Protein AF-S7N8C6-F1 (afdb_monomer)

Organism: Myotis brandtii (NCBI:txid109478)

Solvent-accessible surface area (backbone atoms only — not comparable to full-atom values): 8958 Å² total; per-residue (Å²): 130,57,70,68,59,51,54,52,50,54,53,52,50,68,73,35,88,59,40,62,61,54,53,51,51,52,52,51,48,54,50,52,53,52,51,44,50,52,44,54,52,52,42,52,50,33,52,52,51,44,50,53,39,51,53,51,48,54,53,50,53,51,52,52,55,55,51,39,69,72,66,77,47,79,79,74,92,64,81,57,65,68,53,52,50,44,52,51,53,37,54,50,35,52,50,51,36,54,53,47,52,54,48,45,54,52,48,52,53,53,47,54,51,50,51,51,53,50,53,50,49,52,54,49,53,52,51,53,47,52,54,51,51,54,51,52,62,56,52,73,72,54,92,76,79,94,70,94,47,79,67,50,60,59,52,60,74,76,104

Mean predicted aligned error: 10.59 Å

Secondary structure (DSSP, 8-state):
--HHHHHHHHHHHHH-TTHHHHHHHHHHHHHHHHHHHHHHHHHHHHHHHHHHHHHHHHHHHHHHHHHHHHHT----SS--HHHHHHHHHHHHHHHHHHHHHHHHHHHHHHHHHHHHHHHHHHHHHHHHHHHHHHHHHHHTTS-------HHHHHHHT--

Radius of gyration: 32.55 Å; Cα contacts (8 Å, |Δi|>4): 56; chains: 1; bounding box: 58×25×100 Å

Sequence (159 aa):
MSLGRQEAFEIFKRDHADSVTIEDNKQILKQRFSEAKSLGENINEARSKIGHLKEAITQRHLQQAALGVTENMPAPAVPDLHEEKLRSQLEEEKRRYKTMFTRLKALKVEIEHLQLLMDRAKVKLQKEFEAWWAAEASSLQRPTGQHHSITWICFSLLN

Nearest PDB structures (foldseek):
  8qbr-assembly1_A  TM=5.490E-01  e=2.322E-01  Nostoc punctiforme
  4ovu-assembly1_B  TM=4.659E-01  e=2.770E-01  Homo sapiens
  5y06-assembly1_A  TM=5.680E-01  e=9.518E-01  Mycolicibacterium smegmatis MC2 155
  7o3x-assembly1_B  TM=5.083E-01  e=1.927E+00  Synechocystis sp. PCC 6803 substr. Kazusa
  8tzl-assembly1_E  TM=4.334E-01  e=1.523E+00  Vibrio cholerae

InterPro domains:
  IPR056524 Kinesin-like protein KIF6/9, C-terminal [PF23735] (4-141)

Structure (mmCIF, N/CA/C/O backbone):
data_AF-S7N8C6-F1
#
_entry.id   AF-S7N8C6-F1
#
loop_
_atom_site.group_PDB
_atom_site.id
_atom_site.type_symbol
_atom_site.label_atom_id
_atom_site.label_alt_id
_atom_site.label_comp_id
_atom_site.label_asym_id
_atom_site.label_entity_id
_atom_site.label_seq_id
_atom_site.pdbx_PDB_ins_code
_atom_site.Cartn_x
_atom_site.Cartn_y
_atom_site.Cartn_z
_atom_site.occupancy
_atom_site.B_iso_or_equiv
_atom_site.auth_seq_id
_atom_site.auth_comp_id
_atom_site.auth_asym_id
_atom_site.auth_atom_id
_atom_site.pdbx_PDB_model_num
ATOM 1 N N . MET A 1 1 ? 17.356 14.656 -28.185 1.00 60.34 1 MET A N 1
ATOM 2 C CA . MET A 1 1 ? 17.528 13.674 -29.281 1.00 60.34 1 MET A CA 1
ATOM 3 C C . MET A 1 1 ? 17.044 14.313 -30.577 1.00 60.34 1 MET A C 1
ATOM 5 O O . MET A 1 1 ? 16.214 15.207 -30.490 1.00 60.34 1 MET A O 1
ATOM 9 N N . SER A 1 2 ? 17.560 13.915 -31.745 1.00 80.62 2 SER A N 1
ATOM 10 C CA . SER A 1 2 ? 16.953 14.297 -33.032 1.00 80.62 2 SER A CA 1
ATOM 11 C C . SER A 1 2 ? 15.604 13.588 -33.214 1.00 80.62 2 SER A C 1
ATOM 13 O O . SER A 1 2 ? 15.393 12.532 -32.614 1.00 80.62 2 SER A O 1
ATOM 15 N N . LEU A 1 3 ? 14.710 14.145 -34.040 1.00 77.75 3 LEU A N 1
ATOM 16 C CA . LEU A 1 3 ? 13.383 13.567 -34.318 1.00 77.75 3 LEU A CA 1
ATOM 17 C C . LEU A 1 3 ? 13.479 12.112 -34.814 1.00 77.75 3 LEU A C 1
ATOM 19 O O . LEU A 1 3 ? 12.890 11.230 -34.200 1.00 77.75 3 LEU A O 1
ATOM 23 N N . GLY A 1 4 ? 14.343 11.829 -35.795 1.00 81.62 4 GLY A N 1
ATOM 24 C CA . GLY A 1 4 ? 14.522 10.462 -36.308 1.00 81.62 4 GLY A CA 1
ATOM 25 C C . GLY A 1 4 ? 15.070 9.458 -35.283 1.00 81.62 4 GLY A C 1
ATOM 26 O O . GLY A 1 4 ? 14.704 8.286 -35.298 1.00 81.62 4 GLY A O 1
ATOM 27 N N . ARG A 1 5 ? 15.902 9.901 -34.327 1.00 82.19 5 ARG A N 1
ATOM 28 C CA . ARG A 1 5 ? 16.366 9.029 -33.231 1.00 82.19 5 ARG A CA 1
ATOM 29 C C . ARG A 1 5 ? 15.235 8.717 -32.248 1.00 82.19 5 ARG A C 1
ATOM 31 O O . ARG A 1 5 ? 15.204 7.622 -31.693 1.00 82.19 5 ARG A O 1
ATOM 38 N N . GLN A 1 6 ? 14.325 9.665 -32.030 1.00 84.31 6 GLN A N 1
ATOM 39 C CA . GLN A 1 6 ? 13.156 9.464 -31.176 1.00 84.31 6 GLN A CA 1
ATOM 40 C C . GLN A 1 6 ? 12.169 8.472 -31.807 1.00 84.31 6 GLN A C 1
ATOM 42 O O . GLN A 1 6 ? 11.692 7.573 -31.120 1.00 84.31 6 GLN A O 1
ATOM 47 N N . GLU A 1 7 ? 11.904 8.594 -33.107 1.00 85.00 7 GLU A N 1
ATOM 48 C CA . GLU A 1 7 ? 11.034 7.671 -33.849 1.00 85.00 7 GLU A CA 1
ATOM 49 C C . GLU A 1 7 ? 11.603 6.247 -33.862 1.00 85.00 7 GLU A C 1
ATOM 51 O O . GLU A 1 7 ? 10.891 5.288 -33.562 1.00 85.00 7 GLU A O 1
ATOM 56 N N . ALA A 1 8 ? 12.911 6.109 -34.097 1.00 84.06 8 ALA A N 1
ATOM 57 C CA . ALA A 1 8 ? 13.590 4.818 -34.038 1.00 84.06 8 ALA A CA 1
ATOM 58 C C . ALA A 1 8 ? 13.517 4.173 -32.643 1.00 84.06 8 ALA A C 1
ATOM 60 O O . ALA A 1 8 ? 13.349 2.958 -32.535 1.00 84.06 8 ALA A O 1
ATOM 61 N N . PHE A 1 9 ? 13.599 4.969 -31.571 1.00 85.81 9 PHE A N 1
ATOM 62 C CA . PHE A 1 9 ? 13.452 4.468 -30.203 1.00 85.81 9 PHE A CA 1
ATOM 63 C C . PHE A 1 9 ? 12.040 3.947 -29.916 1.00 85.81 9 PHE A C 1
ATOM 65 O O . PHE A 1 9 ? 11.884 2.908 -29.277 1.00 85.81 9 PHE A O 1
ATOM 72 N N . GLU A 1 10 ? 11.003 4.638 -30.394 1.00 85.56 10 GLU A N 1
ATOM 73 C CA . GLU A 1 10 ? 9.615 4.203 -30.204 1.00 85.56 10 GLU A CA 1
ATOM 74 C C . GLU A 1 10 ? 9.317 2.886 -30.935 1.00 85.56 10 GLU A C 1
ATOM 76 O O . GLU A 1 10 ? 8.684 1.998 -30.358 1.00 85.56 10 GLU A O 1
ATOM 81 N N . ILE A 1 11 ? 9.837 2.714 -32.155 1.00 84.38 11 ILE A N 1
ATOM 82 C CA . ILE A 1 11 ? 9.745 1.448 -32.900 1.00 84.38 11 ILE A CA 1
ATOM 83 C C . ILE A 1 11 ? 10.498 0.338 -32.155 1.00 84.38 11 ILE A C 1
ATOM 85 O O . ILE A 1 11 ? 9.934 -0.726 -31.900 1.00 84.38 11 ILE A O 1
ATOM 89 N N . PHE A 1 12 ? 11.738 0.608 -31.730 1.00 84.94 12 PHE A N 1
ATOM 90 C CA . PHE A 1 12 ? 12.559 -0.342 -30.976 1.00 84.94 12 PHE A CA 1
ATOM 91 C C . PHE A 1 12 ? 11.862 -0.815 -29.695 1.00 84.94 12 PHE A C 1
ATOM 93 O O . PHE A 1 12 ? 11.836 -2.006 -29.397 1.00 84.94 12 PHE A O 1
ATOM 100 N N . LYS A 1 13 ? 11.244 0.109 -28.951 1.00 85.25 13 LYS A N 1
ATOM 101 C CA . LYS A 1 13 ? 10.502 -0.193 -27.722 1.00 85.25 13 LYS A CA 1
ATOM 102 C C . LYS A 1 13 ? 9.284 -1.083 -27.976 1.00 85.25 13 LYS A C 1
ATOM 104 O O . LYS A 1 13 ? 9.011 -1.956 -27.154 1.00 85.25 13 LYS A O 1
ATOM 109 N N . ARG A 1 14 ? 8.548 -0.860 -29.072 1.00 81.38 14 ARG A N 1
ATOM 110 C CA . ARG A 1 14 ? 7.355 -1.647 -29.431 1.00 81.38 14 ARG A CA 1
ATOM 111 C C . ARG A 1 14 ? 7.707 -3.107 -29.708 1.00 81.38 14 ARG A C 1
ATOM 113 O O . ARG A 1 14 ? 7.004 -3.996 -29.244 1.00 81.38 14 ARG A O 1
ATOM 120 N N . ASP A 1 15 ? 8.801 -3.331 -30.425 1.00 79.12 15 ASP A N 1
ATOM 121 C CA . ASP A 1 15 ? 9.183 -4.663 -30.901 1.00 79.12 15 ASP A CA 1
ATOM 122 C C . ASP A 1 15 ? 10.107 -5.394 -29.900 1.00 79.12 15 ASP A C 1
ATOM 124 O O . ASP A 1 15 ? 10.524 -6.531 -30.125 1.00 79.12 15 ASP A O 1
ATOM 128 N N . HIS A 1 16 ? 10.411 -4.760 -28.761 1.00 83.00 16 HIS A N 1
ATOM 129 C CA . HIS A 1 16 ? 11.257 -5.322 -27.717 1.00 83.00 16 HIS A CA 1
ATOM 130 C C . HIS A 1 16 ? 10.569 -6.483 -26.984 1.00 83.00 16 HIS A C 1
ATOM 132 O O . HIS A 1 16 ? 9.423 -6.359 -26.544 1.00 83.00 16 HIS A O 1
ATOM 138 N N . ALA A 1 17 ? 11.294 -7.583 -26.761 1.00 81.00 17 ALA A N 1
ATOM 139 C CA . ALA A 1 17 ? 10.757 -8.792 -26.125 1.00 81.00 17 ALA A CA 1
ATOM 140 C C . ALA A 1 17 ? 10.204 -8.547 -24.704 1.00 81.00 17 ALA A C 1
ATOM 142 O O . ALA A 1 17 ? 9.230 -9.173 -24.297 1.00 81.00 17 ALA A O 1
ATOM 143 N N . ASP A 1 18 ? 10.784 -7.592 -23.968 1.00 83.25 18 ASP A N 1
ATOM 144 C CA . ASP A 1 18 ? 10.351 -7.253 -22.603 1.00 83.25 18 ASP A CA 1
ATOM 145 C C . ASP A 1 18 ? 9.159 -6.268 -22.556 1.00 83.25 18 ASP A C 1
ATOM 147 O O . ASP A 1 18 ? 8.708 -5.911 -21.467 1.00 83.25 18 ASP A O 1
ATOM 151 N N . SER A 1 19 ? 8.646 -5.795 -23.701 1.00 81.25 19 SER A N 1
ATOM 152 C CA . SER A 1 19 ? 7.594 -4.761 -23.769 1.00 81.25 19 SER A CA 1
ATOM 153 C C . SER A 1 19 ? 6.310 -5.154 -23.028 1.00 81.25 19 SER A C 1
ATOM 155 O O . SER A 1 19 ? 5.783 -4.354 -22.252 1.00 81.25 19 SER A O 1
ATOM 157 N N . VAL A 1 20 ? 5.858 -6.400 -23.195 1.00 84.75 20 VAL A N 1
ATOM 158 C CA . VAL A 1 20 ? 4.686 -6.964 -22.505 1.00 84.75 20 VAL A CA 1
ATOM 159 C C . VAL A 1 20 ? 4.905 -6.964 -20.992 1.00 84.75 20 VAL A C 1
ATOM 161 O O . VAL A 1 20 ? 4.113 -6.388 -20.252 1.00 84.75 20 VAL A O 1
ATOM 164 N N . THR A 1 21 ? 6.041 -7.494 -20.534 1.00 87.06 21 THR A N 1
ATOM 165 C CA . THR A 1 21 ? 6.409 -7.538 -19.110 1.00 87.06 21 THR A CA 1
ATOM 166 C C . THR A 1 21 ? 6.464 -6.144 -18.478 1.00 87.06 21 THR A C 1
ATOM 168 O O . THR A 1 21 ? 6.077 -5.959 -17.323 1.00 87.06 21 THR A O 1
ATOM 171 N N . ILE A 1 22 ? 6.955 -5.137 -19.207 1.00 86.25 22 ILE A N 1
ATOM 172 C CA . ILE A 1 22 ? 7.017 -3.750 -18.723 1.00 86.25 22 ILE A CA 1
ATOM 173 C C . ILE A 1 22 ? 5.610 -3.165 -18.550 1.00 86.25 22 ILE A C 1
ATOM 175 O O . ILE A 1 22 ? 5.355 -2.493 -17.544 1.00 86.25 22 ILE A O 1
ATOM 179 N N . GLU A 1 23 ? 4.701 -3.404 -19.498 1.00 88.12 23 GLU A N 1
ATOM 180 C CA . GLU A 1 23 ? 3.325 -2.909 -19.394 1.00 88.12 23 GLU A CA 1
ATOM 181 C C . GLU A 1 23 ? 2.540 -3.651 -18.301 1.00 88.12 23 GLU A C 1
ATOM 183 O O . GLU A 1 23 ? 1.863 -2.997 -17.504 1.00 88.12 23 GLU A O 1
ATOM 188 N N . ASP A 1 24 ? 2.720 -4.967 -18.159 1.00 89.81 24 ASP A N 1
ATOM 189 C CA . ASP A 1 24 ? 2.139 -5.754 -17.064 1.00 89.81 24 ASP A CA 1
ATOM 190 C C . ASP A 1 24 ? 2.598 -5.223 -15.699 1.00 89.81 24 ASP A C 1
ATOM 192 O O . ASP A 1 24 ? 1.780 -4.909 -14.829 1.00 89.81 24 ASP A O 1
ATOM 196 N N . ASN A 1 25 ? 3.905 -5.007 -15.518 1.00 91.62 25 ASN A N 1
ATOM 197 C CA . ASN A 1 25 ? 4.458 -4.456 -14.277 1.00 91.62 25 ASN A CA 1
ATOM 198 C C . ASN A 1 25 ? 3.888 -3.074 -13.941 1.00 91.62 25 ASN A C 1
ATOM 200 O O . ASN A 1 25 ? 3.646 -2.760 -12.774 1.00 91.62 25 ASN A O 1
ATOM 204 N N . LYS A 1 26 ? 3.633 -2.243 -14.952 1.00 91.94 26 LYS A N 1
ATOM 205 C CA . LYS A 1 26 ? 3.024 -0.920 -14.780 1.00 91.94 26 LYS A CA 1
ATOM 206 C C . LYS A 1 26 ? 1.556 -1.017 -14.363 1.00 91.94 26 LYS A C 1
ATOM 208 O O . LYS A 1 26 ? 1.113 -0.219 -13.532 1.00 91.94 26 LYS A O 1
ATOM 213 N N . GLN A 1 27 ? 0.800 -1.969 -14.908 1.00 94.56 27 GLN A N 1
ATOM 214 C CA . GLN A 1 27 ? -0.574 -2.233 -14.473 1.00 94.56 27 GLN A CA 1
ATOM 215 C C . GLN A 1 27 ? -0.610 -2.745 -13.031 1.00 94.56 27 GLN A C 1
ATOM 217 O O . GLN A 1 27 ? -1.353 -2.200 -12.210 1.00 94.56 27 GLN A O 1
ATOM 222 N N . ILE A 1 28 ? 0.257 -3.704 -12.695 1.00 94.44 28 ILE A N 1
ATOM 223 C CA . ILE A 1 28 ? 0.399 -4.221 -11.329 1.00 94.44 28 ILE A CA 1
ATOM 224 C C . ILE A 1 28 ? 0.749 -3.073 -10.379 1.00 94.44 28 ILE A C 1
ATOM 226 O O . ILE A 1 28 ? 0.108 -2.921 -9.344 1.00 94.44 28 ILE A O 1
ATOM 230 N N . LEU A 1 29 ? 1.704 -2.210 -10.735 1.00 94.75 29 LEU A N 1
ATOM 231 C CA . LEU A 1 29 ? 2.096 -1.076 -9.900 1.00 94.75 29 LEU A CA 1
ATOM 232 C C . LEU A 1 29 ? 0.906 -0.151 -9.589 1.00 94.75 29 LEU A C 1
ATOM 234 O O . LEU A 1 29 ? 0.694 0.209 -8.430 1.00 94.75 29 LEU A O 1
ATOM 238 N N . LYS A 1 30 ? 0.081 0.182 -10.593 1.00 95.88 30 LYS A N 1
ATOM 239 C CA . LYS A 1 30 ? -1.155 0.965 -10.393 1.00 95.88 30 LYS A CA 1
ATOM 240 C C . LYS A 1 30 ? -2.123 0.263 -9.442 1.00 95.88 30 LYS A C 1
ATOM 242 O O . LYS A 1 30 ? -2.655 0.901 -8.532 1.00 95.88 30 LYS A O 1
ATOM 247 N N . GLN A 1 31 ? -2.321 -1.042 -9.623 1.00 96.69 31 GLN A N 1
ATOM 248 C CA . GLN A 1 31 ? -3.180 -1.842 -8.756 1.00 96.69 31 GLN A CA 1
ATOM 249 C C . GLN A 1 31 ? -2.677 -1.817 -7.307 1.00 96.69 31 GLN A C 1
ATOM 251 O O . GLN A 1 31 ? -3.455 -1.528 -6.399 1.00 96.69 31 GLN A O 1
ATOM 256 N N . ARG A 1 32 ? -1.375 -2.022 -7.075 1.00 96.44 32 ARG A N 1
ATOM 257 C CA . ARG A 1 32 ? -0.789 -2.013 -5.724 1.00 96.44 32 ARG A CA 1
ATOM 258 C C . ARG A 1 32 ? -0.903 -0.657 -5.040 1.00 96.44 32 ARG A C 1
ATOM 260 O O . ARG A 1 32 ? -1.220 -0.614 -3.855 1.00 96.44 32 ARG A O 1
ATOM 267 N N . PHE A 1 33 ? -0.734 0.446 -5.771 1.00 97.38 33 PHE A N 1
ATOM 268 C CA . PHE A 1 33 ? -0.993 1.781 -5.226 1.00 97.38 33 PHE A CA 1
ATOM 269 C C . PHE A 1 33 ? -2.461 1.981 -4.840 1.00 97.38 33 PHE A C 1
ATOM 271 O O . PHE A 1 33 ? -2.738 2.541 -3.778 1.00 97.38 33 PHE A O 1
ATOM 278 N N . SER A 1 34 ? -3.399 1.510 -5.667 1.00 97.56 34 SER A N 1
ATOM 279 C CA . SER A 1 34 ? -4.829 1.594 -5.350 1.00 97.56 34 SER A CA 1
ATOM 280 C C . SER A 1 34 ? -5.194 0.772 -4.105 1.00 97.56 34 SER A C 1
ATOM 282 O O . SER A 1 34 ? -5.894 1.271 -3.224 1.00 97.56 34 SER A O 1
ATOM 284 N N . GLU A 1 35 ? -4.634 -0.436 -3.973 1.00 97.25 35 GLU A N 1
ATOM 285 C CA . GLU A 1 35 ? -4.814 -1.310 -2.809 1.00 97.25 35 GLU A CA 1
ATOM 286 C C . GLU A 1 35 ? -4.226 -0.666 -1.544 1.00 97.25 35 GLU A C 1
ATOM 288 O O . GLU A 1 35 ? -4.889 -0.603 -0.509 1.00 97.25 35 GLU A O 1
ATOM 293 N N . ALA A 1 36 ? -3.009 -0.118 -1.633 1.00 97.69 36 ALA A N 1
ATOM 294 C CA . ALA A 1 36 ? -2.354 0.569 -0.523 1.00 97.69 36 ALA A CA 1
ATOM 295 C C . ALA A 1 36 ? -3.147 1.800 -0.056 1.00 97.69 36 ALA A C 1
ATOM 297 O O . ALA A 1 36 ? -3.274 2.023 1.150 1.00 97.69 36 ALA A O 1
ATOM 298 N N . LYS A 1 37 ? -3.718 2.573 -0.991 1.00 97.81 37 LYS A N 1
ATOM 299 C CA . LYS A 1 37 ? -4.571 3.723 -0.667 1.00 97.81 37 LYS A CA 1
ATOM 300 C C . LYS A 1 37 ? -5.830 3.292 0.090 1.00 97.81 37 LYS A C 1
ATOM 302 O O . LYS A 1 37 ? -6.088 3.822 1.168 1.00 97.81 37 LYS A O 1
ATOM 307 N N . SER A 1 38 ? -6.549 2.291 -0.420 1.00 97.44 38 SER A N 1
ATOM 308 C CA . SER A 1 38 ? -7.747 1.757 0.241 1.00 97.44 38 SER A CA 1
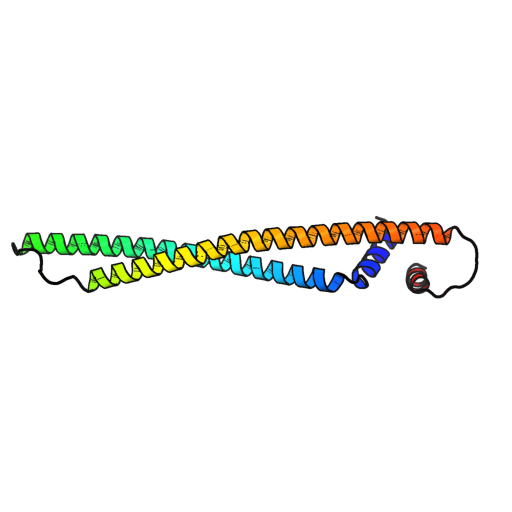ATOM 309 C C . SER A 1 38 ? -7.434 1.187 1.629 1.00 97.44 38 SER A C 1
ATOM 311 O O . SER A 1 38 ? -8.150 1.453 2.593 1.00 97.44 38 SER A O 1
ATOM 313 N N . LEU A 1 39 ? -6.324 0.457 1.781 1.00 97.38 39 LEU A N 1
ATOM 314 C CA . LEU A 1 39 ? -5.886 -0.029 3.091 1.00 97.38 39 LEU A CA 1
ATOM 315 C C . LEU A 1 39 ? -5.571 1.111 4.058 1.00 97.38 39 LEU A C 1
ATOM 317 O O . LEU A 1 39 ? -5.907 1.003 5.234 1.00 97.38 39 LEU A O 1
ATOM 321 N N . GLY A 1 40 ? -4.956 2.197 3.585 1.00 97.88 40 GLY A N 1
ATOM 322 C CA . GLY A 1 40 ? -4.714 3.391 4.393 1.00 97.88 40 GLY A CA 1
ATOM 323 C C . GLY A 1 40 ? -6.009 4.007 4.932 1.00 97.88 40 GLY A C 1
ATOM 324 O O . GLY A 1 40 ? -6.095 4.316 6.121 1.00 97.88 40 GLY A O 1
ATOM 325 N N . GLU A 1 41 ? -7.032 4.117 4.084 1.00 98.00 41 GLU A N 1
ATOM 326 C CA . GLU A 1 41 ? -8.365 4.602 4.464 1.00 98.00 41 GLU A CA 1
ATOM 327 C C . GLU A 1 41 ? -9.019 3.670 5.503 1.00 98.00 41 GLU A C 1
ATOM 329 O O . GLU A 1 41 ? -9.409 4.124 6.582 1.00 98.00 41 GLU A O 1
ATOM 334 N N . ASN A 1 42 ? -9.020 2.355 5.256 1.00 97.19 42 ASN A N 1
ATOM 335 C CA . ASN A 1 42 ? -9.576 1.353 6.175 1.00 97.19 42 ASN A CA 1
ATOM 336 C C . ASN A 1 42 ? -8.847 1.306 7.533 1.00 97.19 42 ASN A C 1
ATOM 338 O O . ASN A 1 42 ? -9.462 1.080 8.578 1.00 97.19 42 ASN A O 1
ATOM 342 N N . ILE A 1 43 ? -7.529 1.526 7.552 1.00 98.25 43 ILE A N 1
ATOM 343 C CA . ILE A 1 43 ? -6.730 1.615 8.784 1.00 98.25 43 ILE A CA 1
ATOM 344 C C . ILE A 1 43 ? -7.142 2.831 9.615 1.00 98.25 43 ILE A C 1
ATOM 346 O O . ILE A 1 43 ? -7.262 2.718 10.839 1.00 98.25 43 ILE A O 1
ATOM 350 N N . ASN A 1 44 ? -7.366 3.979 8.973 1.00 97.81 44 ASN A N 1
ATOM 351 C CA . ASN A 1 44 ? -7.848 5.174 9.659 1.00 97.81 44 ASN A CA 1
ATOM 352 C C . ASN A 1 44 ? -9.253 4.961 10.227 1.00 97.81 44 ASN A C 1
ATOM 354 O O . ASN A 1 44 ? -9.504 5.323 11.377 1.00 97.81 44 ASN A O 1
ATOM 358 N N . GLU A 1 45 ? -10.137 4.314 9.469 1.00 97.94 45 GLU A N 1
ATOM 359 C CA . GLU A 1 45 ? -11.479 3.963 9.936 1.00 97.94 45 GLU A CA 1
ATOM 360 C C . GLU A 1 45 ? -11.429 3.026 11.154 1.00 97.94 45 GLU A C 1
ATOM 362 O O . GLU A 1 45 ? -12.054 3.301 12.179 1.00 97.94 45 GLU A O 1
ATOM 367 N N . ALA A 1 46 ? -10.633 1.952 11.094 1.00 97.81 46 ALA A N 1
ATOM 368 C CA . ALA A 1 46 ? -10.445 1.042 12.224 1.00 97.81 46 ALA A CA 1
ATOM 369 C C . ALA A 1 46 ? -9.877 1.771 13.452 1.00 97.81 46 ALA A C 1
ATOM 371 O O . ALA A 1 46 ? -10.320 1.540 14.575 1.00 97.81 46 ALA A O 1
ATOM 372 N N . ARG A 1 47 ? -8.936 2.704 13.257 1.00 98.00 47 ARG A N 1
ATOM 373 C CA . ARG A 1 47 ? -8.393 3.527 14.347 1.00 98.00 47 ARG A CA 1
ATOM 374 C C . ARG A 1 47 ? -9.469 4.406 14.993 1.00 98.00 47 ARG A C 1
ATOM 376 O O . ARG A 1 47 ? -9.508 4.479 16.220 1.00 98.00 47 ARG A O 1
ATOM 383 N N . SER A 1 48 ? -10.333 5.040 14.199 1.00 98.31 48 SER A N 1
ATOM 384 C CA . SER A 1 48 ? -11.462 5.836 14.704 1.00 98.31 48 SER A CA 1
ATOM 385 C C . SER A 1 48 ? -12.449 4.967 15.490 1.00 98.31 48 SER A C 1
ATOM 387 O O . SER A 1 48 ? -12.773 5.298 16.631 1.00 98.31 48 SER A O 1
ATOM 389 N N . LYS A 1 49 ? -12.831 3.799 14.958 1.00 98.06 49 LYS A N 1
ATOM 390 C CA . LYS A 1 49 ? -13.700 2.831 15.651 1.00 98.06 49 LYS A CA 1
ATOM 391 C C . LYS A 1 49 ? -13.120 2.365 16.984 1.00 98.06 49 LYS A C 1
ATOM 393 O O . LYS A 1 49 ? -13.833 2.335 17.982 1.00 98.06 49 LYS A O 1
ATOM 398 N N . ILE A 1 50 ? -11.823 2.057 17.028 1.00 98.44 50 ILE A N 1
ATOM 399 C CA . ILE A 1 50 ? -11.118 1.718 18.275 1.00 98.44 50 ILE A CA 1
ATOM 400 C C . ILE A 1 50 ? -11.226 2.860 19.294 1.00 98.44 50 ILE A C 1
ATOM 402 O O . ILE A 1 50 ? -11.403 2.590 20.481 1.00 98.44 50 ILE A O 1
ATOM 406 N N . GLY A 1 51 ? -11.108 4.117 18.853 1.00 98.19 51 GLY A N 1
ATOM 407 C CA . GLY A 1 51 ? -11.292 5.295 19.704 1.00 98.19 51 GLY A CA 1
ATOM 408 C C . GLY A 1 51 ? -12.691 5.344 20.316 1.00 98.19 51 GLY A C 1
ATOM 409 O O . GLY A 1 51 ? -12.823 5.323 21.537 1.00 98.19 51 GLY A O 1
ATOM 410 N N . HIS A 1 52 ? -13.725 5.284 19.478 1.00 98.19 52 HIS A N 1
ATOM 411 C CA . HIS A 1 52 ? -15.119 5.324 19.928 1.00 98.19 52 HIS A CA 1
ATOM 412 C C . HIS A 1 52 ? -15.494 4.156 20.846 1.00 98.19 52 HIS A C 1
ATOM 414 O O . HIS A 1 52 ? -16.194 4.345 21.836 1.00 98.19 52 HIS A O 1
ATOM 420 N N . LEU A 1 53 ? -14.999 2.946 2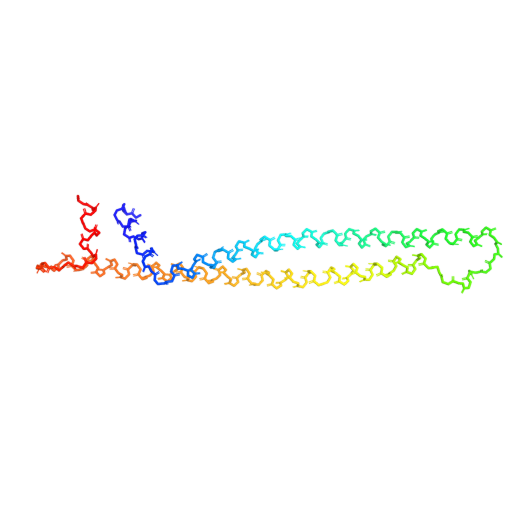0.568 1.00 98.06 53 LEU A N 1
ATOM 421 C CA . LEU A 1 53 ? -15.245 1.786 21.427 1.00 98.06 53 LEU A CA 1
ATOM 422 C C . LEU A 1 53 ? -14.615 1.958 22.814 1.00 98.06 53 LEU A C 1
ATOM 424 O O . LEU A 1 53 ? -15.227 1.585 23.812 1.00 98.06 53 LEU A O 1
ATOM 428 N N . LYS A 1 54 ? -13.417 2.551 22.902 1.00 97.44 54 LYS A N 1
ATOM 429 C CA . LYS A 1 54 ? -12.795 2.870 24.196 1.00 97.44 54 LYS A CA 1
ATOM 430 C C . LYS A 1 54 ? -13.617 3.895 24.972 1.00 97.44 54 LYS A C 1
ATOM 432 O O . LYS A 1 54 ? -13.868 3.680 26.153 1.00 97.44 54 LYS A O 1
ATOM 437 N N . GLU A 1 55 ? -14.059 4.961 24.308 1.00 97.56 55 GLU A N 1
ATOM 438 C CA . GLU A 1 55 ? -14.919 5.988 24.910 1.00 97.56 55 GLU A CA 1
ATOM 439 C C . GLU A 1 55 ? -16.229 5.383 25.432 1.00 97.56 55 GLU A C 1
ATOM 441 O O . GLU A 1 55 ? -16.603 5.631 26.576 1.00 97.56 55 GLU A O 1
ATOM 446 N N . ALA A 1 56 ? -16.881 4.526 24.641 1.00 96.19 56 ALA A N 1
ATOM 447 C CA . ALA A 1 56 ? -18.118 3.849 25.024 1.00 96.19 56 ALA A CA 1
ATOM 448 C C . ALA A 1 56 ? -17.935 2.932 26.247 1.00 96.19 56 ALA A C 1
ATOM 450 O O . ALA A 1 56 ? -18.785 2.920 27.138 1.00 96.19 56 ALA A O 1
ATOM 451 N N . ILE A 1 57 ? -16.818 2.197 26.327 1.00 94.31 57 ILE A N 1
ATOM 452 C CA . ILE A 1 57 ? -16.491 1.369 27.500 1.00 94.31 57 ILE A CA 1
ATOM 453 C C . ILE A 1 57 ? -16.302 2.253 28.739 1.00 94.31 57 ILE A C 1
ATOM 455 O O . ILE A 1 57 ? -16.895 1.981 29.780 1.00 94.31 57 ILE A O 1
ATOM 459 N N . THR A 1 58 ? -15.535 3.343 28.632 1.00 94.06 58 THR A N 1
ATOM 460 C CA . THR A 1 58 ? -15.326 4.273 29.754 1.00 94.06 58 THR A CA 1
ATOM 461 C C . THR A 1 58 ? -16.633 4.921 30.212 1.00 94.06 58 THR A C 1
ATOM 463 O O . THR A 1 58 ? -16.889 5.010 31.411 1.00 94.06 58 THR A O 1
ATOM 466 N N . GLN A 1 59 ? -17.497 5.332 29.280 1.00 93.50 59 GLN A N 1
ATOM 467 C CA . GLN A 1 59 ? -18.823 5.860 29.609 1.00 93.50 59 GLN A CA 1
ATOM 468 C C . GLN A 1 59 ? -19.686 4.822 30.332 1.00 93.50 59 GLN A C 1
ATOM 470 O O . GLN A 1 59 ? -20.370 5.165 31.297 1.00 93.50 59 GLN A O 1
ATOM 475 N N . ARG A 1 60 ? -19.633 3.552 29.914 1.00 89.81 60 ARG A N 1
ATOM 476 C CA . ARG A 1 60 ? -20.375 2.468 30.566 1.00 89.81 60 ARG A CA 1
ATOM 477 C C . ARG A 1 60 ? -19.898 2.225 31.998 1.00 89.81 60 ARG A C 1
ATOM 479 O O . ARG A 1 60 ? -20.735 2.113 32.891 1.00 89.81 60 ARG A O 1
ATOM 486 N N . HIS A 1 61 ? -18.584 2.234 32.229 1.00 86.94 61 HIS A N 1
ATOM 487 C CA . HIS A 1 61 ? -18.005 2.142 33.577 1.00 86.94 61 HIS A CA 1
ATOM 488 C C . HIS A 1 61 ? -18.469 3.278 34.483 1.00 86.94 61 HIS A C 1
ATOM 490 O O . HIS A 1 61 ? -18.861 3.038 35.623 1.00 86.94 61 HIS A O 1
ATOM 496 N N . LEU A 1 62 ? -18.478 4.511 33.972 1.00 88.81 62 LEU A N 1
ATOM 497 C CA . LEU A 1 62 ? -18.951 5.673 34.725 1.00 88.81 62 LEU A CA 1
ATOM 498 C C . LEU A 1 62 ? -20.441 5.560 35.081 1.00 88.81 62 LEU A C 1
ATOM 500 O O . LEU A 1 62 ? -20.816 5.849 36.215 1.00 88.81 62 LEU A O 1
ATOM 504 N N . GLN A 1 63 ? -21.284 5.100 34.150 1.00 87.69 63 GLN A N 1
ATOM 505 C CA . GLN A 1 63 ? -22.712 4.873 34.410 1.00 87.69 63 GLN A CA 1
ATOM 506 C C . GLN A 1 63 ? -22.938 3.823 35.504 1.00 87.69 63 GLN A C 1
ATOM 508 O O . GLN A 1 63 ? -23.756 4.032 36.395 1.00 87.69 63 GLN A O 1
ATOM 513 N N . GLN A 1 64 ? -22.199 2.713 35.466 1.00 83.00 64 GLN A N 1
ATOM 514 C CA . GLN A 1 64 ? -22.293 1.669 36.489 1.00 83.00 64 GLN A CA 1
ATOM 515 C C . GLN A 1 64 ? -21.832 2.162 37.862 1.00 83.00 64 GLN A C 1
ATOM 517 O O . GLN A 1 64 ? -22.500 1.901 38.860 1.00 83.00 64 GLN A O 1
ATOM 522 N N . ALA A 1 65 ? -20.725 2.909 37.914 1.00 83.19 65 ALA A N 1
ATOM 523 C CA . ALA A 1 65 ? -20.231 3.491 39.157 1.00 83.19 65 ALA A CA 1
ATOM 524 C C . ALA A 1 65 ? -21.245 4.475 39.765 1.00 83.19 65 ALA A C 1
ATOM 526 O O . ALA A 1 65 ? -21.483 4.442 40.970 1.00 83.19 65 ALA A O 1
ATOM 527 N N . ALA A 1 66 ? -21.889 5.309 38.941 1.00 83.81 66 ALA A N 1
ATOM 528 C CA . ALA A 1 66 ? -22.908 6.250 39.403 1.00 83.81 66 ALA A CA 1
ATOM 529 C C . ALA A 1 66 ? -24.151 5.545 39.981 1.00 83.81 66 ALA A C 1
ATOM 531 O O . ALA A 1 66 ? -24.641 5.951 41.036 1.00 83.81 66 ALA A O 1
ATOM 532 N N . LEU A 1 67 ? -24.624 4.475 39.328 1.00 77.56 67 LEU A N 1
ATOM 533 C CA . LEU A 1 67 ? -25.766 3.670 39.788 1.00 77.56 67 LEU A CA 1
ATOM 534 C C . LEU A 1 67 ? -25.467 2.940 41.109 1.00 77.56 67 LEU A C 1
ATOM 536 O O . LEU A 1 67 ? -26.271 2.983 42.036 1.00 77.56 67 LEU A O 1
ATOM 540 N N . GLY A 1 68 ? -24.277 2.344 41.243 1.00 71.62 68 GLY A N 1
ATOM 541 C CA . GLY A 1 68 ? -23.873 1.657 42.478 1.00 71.62 68 GLY A CA 1
ATOM 542 C C . GLY A 1 68 ? -23.780 2.586 43.695 1.00 71.62 68 GLY A C 1
ATOM 543 O O . GLY A 1 68 ? -24.103 2.182 44.810 1.00 71.62 68 GLY A O 1
ATOM 544 N N . VAL A 1 69 ? -23.404 3.854 43.485 1.00 66.44 69 VAL A N 1
ATOM 545 C CA . VAL A 1 69 ? -23.378 4.879 44.544 1.00 66.44 69 VAL A CA 1
ATOM 546 C C . VAL A 1 69 ? -24.788 5.299 44.972 1.00 66.44 69 VAL A C 1
ATOM 548 O O . VAL A 1 69 ? -24.994 5.618 46.140 1.00 66.44 69 VAL A O 1
ATOM 551 N N . THR A 1 70 ? -25.766 5.294 44.060 1.00 65.56 70 THR A N 1
ATOM 552 C CA . THR A 1 70 ? -27.148 5.700 44.375 1.00 65.56 70 THR A CA 1
ATOM 553 C C . THR A 1 70 ? -27.955 4.594 45.052 1.00 65.56 70 THR A C 1
ATOM 555 O O . THR A 1 70 ? -28.790 4.896 45.900 1.00 65.56 70 THR A O 1
ATOM 558 N N . GLU A 1 71 ? -27.704 3.326 44.719 1.00 65.62 71 GLU A N 1
ATOM 559 C CA . GLU A 1 71 ? -28.487 2.199 45.245 1.00 65.62 71 GLU A CA 1
ATOM 560 C C . GLU A 1 71 ? -27.929 1.594 46.547 1.00 65.62 71 GLU A C 1
ATOM 562 O O . GLU A 1 71 ? -28.614 0.795 47.178 1.00 65.62 71 GLU A O 1
ATOM 567 N N . ASN A 1 72 ? -26.717 1.966 46.985 1.00 58.59 72 ASN A N 1
ATOM 568 C CA . ASN A 1 72 ? -26.025 1.359 48.140 1.00 58.59 72 ASN A CA 1
ATOM 569 C C . ASN A 1 72 ? -25.986 -0.188 48.072 1.00 58.59 72 ASN A C 1
ATOM 571 O O . ASN A 1 72 ? -25.980 -0.878 49.093 1.00 58.59 72 ASN A O 1
ATOM 575 N N . MET A 1 73 ? -25.991 -0.728 46.850 1.00 55.75 73 MET A N 1
ATOM 576 C CA . MET A 1 73 ? -25.957 -2.156 46.552 1.00 55.75 73 MET A CA 1
ATOM 577 C C . MET A 1 73 ? -24.522 -2.572 46.200 1.00 55.75 73 MET A C 1
ATOM 579 O O . MET A 1 73 ? -23.819 -1.823 45.515 1.00 55.75 73 MET A O 1
ATOM 583 N N . PRO A 1 74 ? -24.057 -3.759 46.633 1.00 54.88 74 PRO A N 1
ATOM 584 C CA . PRO A 1 74 ? -22.776 -4.287 46.181 1.00 54.88 74 PRO A CA 1
ATOM 585 C C . PRO A 1 74 ? -22.795 -4.465 44.657 1.00 54.88 74 PRO A C 1
ATOM 587 O O . PRO A 1 74 ? -23.847 -4.726 44.071 1.00 54.88 74 PRO A O 1
ATOM 590 N N . ALA A 1 75 ? -21.626 -4.310 44.025 1.00 58.91 75 ALA A N 1
ATOM 591 C CA . ALA A 1 75 ? -21.469 -4.400 42.574 1.00 58.91 75 ALA A CA 1
ATOM 592 C C . ALA A 1 75 ? -22.218 -5.624 41.998 1.00 58.91 75 ALA A C 1
ATOM 594 O O . ALA A 1 75 ? -22.122 -6.712 42.576 1.00 58.91 75 ALA A O 1
ATOM 595 N N . PRO A 1 76 ? -22.964 -5.471 40.886 1.00 57.12 76 PRO A N 1
ATOM 596 C CA . PRO A 1 76 ? -23.780 -6.551 40.345 1.00 57.12 76 PRO A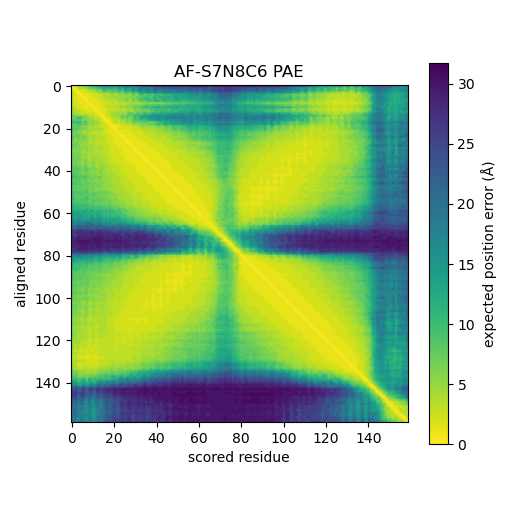 CA 1
ATOM 597 C C . PRO A 1 76 ? -22.912 -7.774 40.029 1.00 57.12 76 PRO A C 1
ATOM 599 O O . PRO A 1 76 ? -21.916 -7.679 39.318 1.00 57.12 76 PRO A O 1
ATOM 602 N N . ALA A 1 77 ? -23.306 -8.939 40.552 1.00 57.22 77 ALA A N 1
ATOM 603 C CA . ALA A 1 77 ? -22.592 -10.209 40.373 1.00 57.22 77 ALA A CA 1
ATOM 604 C C . ALA A 1 77 ? -22.652 -10.759 38.932 1.00 57.22 77 ALA A C 1
ATOM 606 O O . ALA A 1 77 ? -22.003 -11.756 38.620 1.00 57.22 77 ALA A O 1
ATOM 607 N N . VAL A 1 78 ? -23.446 -10.131 38.059 1.00 63.12 78 VAL A N 1
ATOM 608 C CA . VAL A 1 78 ? -23.633 -10.532 36.663 1.00 63.12 78 VAL A CA 1
ATOM 609 C C . VAL A 1 78 ? -22.733 -9.673 35.769 1.00 63.12 78 VAL A C 1
ATOM 611 O O . VAL A 1 78 ? -22.827 -8.445 35.844 1.00 63.12 78 VAL A O 1
ATOM 614 N N . PRO A 1 79 ? -21.894 -10.279 34.908 1.00 66.00 79 PRO A N 1
ATOM 615 C CA . PRO A 1 79 ? -21.111 -9.543 33.922 1.00 66.00 79 PRO A CA 1
ATOM 616 C C . PRO A 1 79 ? -22.009 -8.683 33.028 1.00 66.00 79 PRO A C 1
ATOM 618 O O . PRO A 1 79 ? -23.043 -9.141 32.536 1.00 66.00 79 PRO A O 1
ATOM 621 N N . ASP A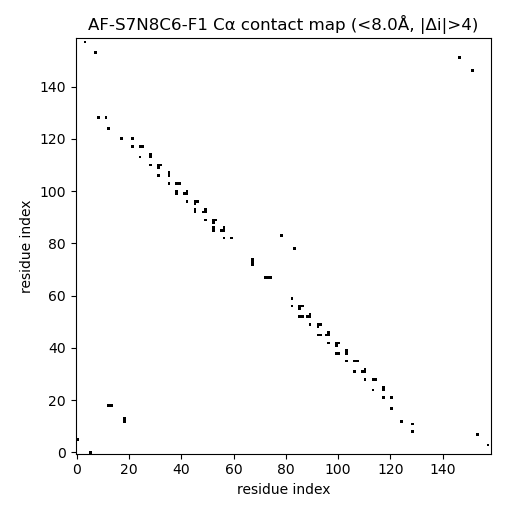 1 80 ? -21.621 -7.428 32.803 1.00 80.81 80 ASP A N 1
ATOM 622 C CA . ASP A 1 80 ? -22.353 -6.543 31.901 1.00 80.81 80 ASP A CA 1
ATOM 623 C C . ASP A 1 80 ? -22.164 -7.003 30.453 1.00 80.81 80 ASP A C 1
ATOM 625 O O . ASP A 1 80 ? -21.190 -6.649 29.789 1.00 80.81 80 ASP A O 1
ATOM 629 N N . LEU A 1 81 ? -23.131 -7.776 29.955 1.00 86.44 81 LEU A N 1
ATOM 630 C CA . LEU A 1 81 ? -23.162 -8.297 28.584 1.00 86.44 81 LEU A CA 1
ATOM 631 C C . LEU A 1 81 ? -22.946 -7.196 27.532 1.00 86.44 81 LEU A C 1
ATOM 633 O O . LEU A 1 81 ? -22.399 -7.447 26.456 1.00 86.44 81 LEU A O 1
ATOM 637 N N . HIS A 1 82 ? -23.369 -5.962 27.829 1.00 85.69 82 HIS A N 1
ATOM 638 C CA . HIS A 1 82 ? -23.166 -4.825 26.940 1.00 85.69 82 HIS A CA 1
ATOM 639 C C . HIS A 1 82 ? -21.691 -4.400 26.877 1.00 85.69 82 HIS A C 1
ATOM 641 O O . HIS A 1 82 ? -21.152 -4.199 25.787 1.00 85.69 82 HIS A O 1
ATOM 647 N N . GLU A 1 83 ? -21.011 -4.309 28.019 1.00 89.81 83 GLU A N 1
ATOM 648 C CA . GLU A 1 83 ? -19.571 -4.061 28.071 1.00 89.81 83 GLU A CA 1
ATOM 649 C C . GLU A 1 83 ? -18.768 -5.202 27.434 1.00 89.81 83 GLU A C 1
ATOM 651 O O . GLU A 1 83 ? -17.843 -4.937 26.664 1.00 89.81 83 GLU A O 1
ATOM 656 N N . GLU A 1 84 ? -19.125 -6.463 27.690 1.00 92.38 84 GLU A N 1
ATOM 657 C CA . GLU A 1 84 ? -18.464 -7.615 27.062 1.00 92.38 84 GLU A CA 1
ATOM 658 C C . GLU A 1 84 ? -18.552 -7.551 25.535 1.00 92.38 84 GLU A C 1
ATOM 660 O O . GLU A 1 84 ? -17.556 -7.767 24.838 1.00 92.38 84 GLU A O 1
ATOM 665 N N . LYS A 1 85 ? -19.716 -7.164 25.001 1.00 94.69 85 LYS A N 1
ATOM 666 C CA . LYS A 1 85 ? -19.900 -6.938 23.566 1.00 94.69 85 LYS A CA 1
ATOM 667 C C . LYS A 1 85 ? -18.997 -5.818 23.043 1.00 94.69 85 LYS A C 1
ATOM 669 O O . LYS A 1 85 ? -18.355 -6.000 22.008 1.00 94.69 85 LYS A O 1
ATOM 674 N N . LEU A 1 86 ? -18.907 -4.686 23.747 1.00 95.31 86 LEU A N 1
ATOM 675 C CA . LEU A 1 86 ? -18.019 -3.578 23.367 1.00 95.31 86 LEU A CA 1
ATOM 676 C C . LEU A 1 86 ? -16.543 -4.000 23.383 1.00 95.31 86 LEU A C 1
ATOM 678 O O . LEU A 1 86 ? -15.792 -3.669 22.464 1.00 95.31 86 LEU A O 1
ATOM 682 N N . ARG A 1 87 ? -16.126 -4.779 24.387 1.00 95.69 87 ARG A N 1
ATOM 683 C CA . ARG A 1 87 ? -14.769 -5.338 24.478 1.00 95.69 87 ARG A CA 1
ATOM 684 C C . ARG A 1 87 ? -14.481 -6.316 23.344 1.00 95.69 87 ARG A C 1
ATOM 686 O O . ARG A 1 87 ? -13.412 -6.245 22.744 1.00 95.69 87 ARG A O 1
ATOM 693 N N . SER A 1 88 ? -15.433 -7.186 23.014 1.00 97.12 88 SER A N 1
ATOM 694 C CA . SER A 1 88 ? -15.315 -8.118 21.891 1.00 97.12 88 SER A CA 1
ATOM 695 C C . SER A 1 88 ? -15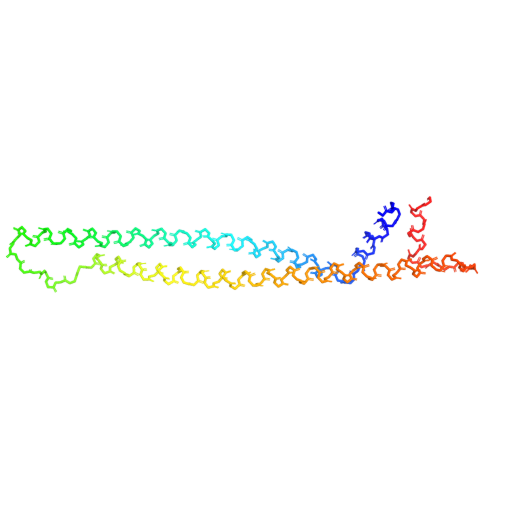.124 -7.374 20.563 1.00 97.12 88 SER A C 1
ATOM 697 O O . SER A 1 88 ? -14.185 -7.660 19.820 1.00 97.12 88 SER A O 1
ATOM 699 N N . GLN A 1 89 ? -15.937 -6.343 20.309 1.00 97.56 89 GLN A N 1
ATOM 700 C CA . GLN A 1 89 ? -15.802 -5.483 19.128 1.00 97.56 89 GLN A CA 1
ATOM 701 C C . GLN A 1 89 ? -14.461 -4.737 19.100 1.00 97.56 89 GLN A C 1
ATOM 703 O O . GLN A 1 89 ? -13.843 -4.618 18.043 1.00 97.56 89 GLN A O 1
ATOM 708 N N . LEU A 1 90 ? -13.980 -4.263 20.253 1.00 97.88 90 LEU A N 1
ATOM 709 C CA . LEU A 1 90 ? -12.687 -3.589 20.362 1.00 97.88 90 LEU A CA 1
ATOM 710 C C . LEU A 1 90 ? -11.530 -4.522 19.986 1.00 97.88 90 LEU A C 1
ATOM 712 O O . LEU A 1 90 ? -10.620 -4.105 19.267 1.00 97.88 90 LEU A O 1
ATOM 716 N N . GLU A 1 91 ? -11.550 -5.768 20.456 1.00 98.12 91 GLU A N 1
ATOM 717 C CA . GLU A 1 91 ? -10.525 -6.755 20.105 1.00 98.12 91 GLU A CA 1
ATOM 718 C C . GLU A 1 91 ? -10.596 -7.168 18.630 1.00 98.12 91 GLU A C 1
ATOM 720 O O . GLU A 1 91 ? -9.551 -7.328 17.992 1.00 98.12 91 GLU A O 1
ATOM 725 N N . GLU A 1 92 ? -11.796 -7.257 18.051 1.00 98.00 92 GLU A N 1
ATOM 726 C CA . GLU A 1 92 ? -11.957 -7.485 16.613 1.00 98.00 92 GLU A CA 1
ATOM 727 C C . GLU A 1 92 ? -11.350 -6.342 15.792 1.00 98.00 92 GLU A C 1
ATOM 729 O O . GLU A 1 92 ? -10.525 -6.575 14.908 1.00 98.00 92 GLU A O 1
ATOM 734 N N . GLU A 1 93 ? -11.667 -5.091 16.129 1.00 98.19 93 GLU A N 1
ATOM 735 C CA . GLU A 1 93 ? -11.128 -3.926 15.426 1.00 98.19 93 GLU A CA 1
ATOM 736 C C . GLU A 1 93 ? -9.606 -3.801 15.586 1.00 98.19 93 GLU A C 1
ATOM 738 O O . GLU A 1 93 ? -8.903 -3.469 14.626 1.00 98.19 93 GLU A O 1
ATOM 743 N N . LYS A 1 94 ? -9.052 -4.146 16.757 1.00 98.12 94 LYS A N 1
ATOM 744 C CA . LYS A 1 94 ? -7.594 -4.238 16.952 1.00 98.12 94 LYS A CA 1
ATOM 745 C C . LYS A 1 94 ? -6.968 -5.305 16.056 1.00 98.12 94 LYS A C 1
ATOM 747 O O . LYS A 1 94 ? -5.912 -5.054 15.463 1.00 98.12 94 LYS A O 1
ATOM 752 N N . ARG A 1 95 ? -7.595 -6.482 15.938 1.00 98.31 95 ARG A N 1
ATOM 753 C CA . ARG A 1 95 ? -7.119 -7.555 15.051 1.00 98.31 95 ARG A CA 1
ATOM 754 C C . ARG A 1 95 ? -7.172 -7.103 13.595 1.00 98.31 95 ARG A C 1
ATOM 756 O O . ARG A 1 95 ? -6.169 -7.226 12.891 1.00 98.31 95 ARG A O 1
ATOM 763 N N . ARG A 1 96 ? -8.285 -6.493 13.177 1.00 97.69 96 ARG A N 1
ATOM 764 C CA . ARG A 1 96 ? -8.482 -5.923 11.838 1.00 97.69 96 ARG A CA 1
ATOM 765 C C . ARG A 1 96 ? -7.410 -4.885 11.511 1.00 97.69 96 ARG A C 1
ATOM 767 O O . ARG A 1 96 ? -6.728 -5.012 10.494 1.00 97.69 96 ARG A O 1
ATOM 774 N N . TYR A 1 97 ? -7.179 -3.923 12.407 1.00 98.38 97 TYR A N 1
ATOM 775 C CA . TYR A 1 97 ? -6.113 -2.926 12.280 1.00 98.38 97 TYR A CA 1
ATOM 776 C C . TYR A 1 97 ? -4.740 -3.584 12.096 1.00 98.38 97 TYR A C 1
ATOM 778 O O . TYR A 1 97 ? -4.007 -3.235 11.171 1.00 98.38 97 TYR A O 1
ATOM 786 N N . LYS A 1 98 ? -4.387 -4.563 12.941 1.00 98.19 98 LYS A N 1
ATOM 787 C CA . LYS A 1 98 ? -3.079 -5.237 12.888 1.00 98.19 98 LYS A CA 1
ATOM 788 C C . LYS A 1 98 ? -2.868 -5.988 11.571 1.00 98.19 98 LYS A C 1
ATOM 790 O O .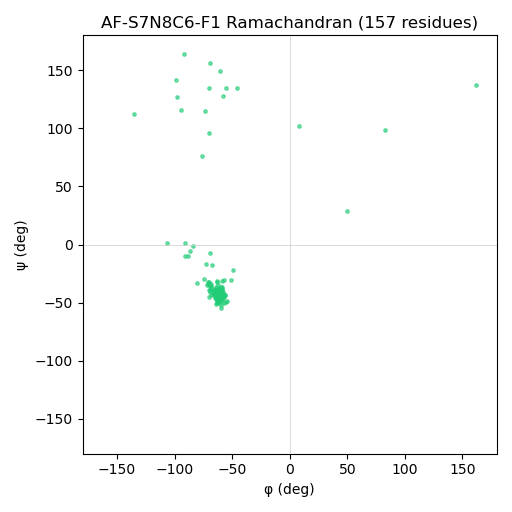 LYS A 1 98 ? -1.774 -5.915 11.002 1.00 98.19 98 LYS A O 1
ATOM 795 N N . THR A 1 99 ? -3.897 -6.671 11.076 1.00 98.00 99 THR A N 1
ATOM 796 C CA . THR A 1 99 ? -3.857 -7.386 9.794 1.00 98.00 99 THR A CA 1
ATOM 797 C C . THR A 1 99 ? -3.668 -6.414 8.633 1.00 98.00 99 THR A C 1
ATOM 799 O O . THR A 1 99 ? -2.725 -6.566 7.855 1.00 98.00 99 THR A O 1
ATOM 802 N N . MET A 1 100 ? -4.493 -5.365 8.551 1.00 98.06 100 MET A N 1
ATOM 803 C CA . MET A 1 100 ? -4.402 -4.366 7.478 1.00 98.06 100 MET A CA 1
ATOM 804 C C . MET A 1 100 ? -3.072 -3.613 7.507 1.00 98.06 100 MET A C 1
ATOM 806 O O . MET A 1 100 ? -2.456 -3.405 6.466 1.00 98.06 100 MET A O 1
ATOM 810 N N . PHE A 1 101 ? -2.577 -3.259 8.694 1.00 97.75 101 PHE A N 1
ATOM 811 C CA . PHE A 1 101 ? -1.292 -2.581 8.846 1.00 97.75 101 PHE A CA 1
ATOM 812 C C . PHE A 1 101 ? -0.113 -3.461 8.409 1.00 97.75 101 PHE A C 1
ATOM 814 O O . PHE A 1 101 ? 0.804 -2.986 7.739 1.00 97.75 101 PHE A O 1
ATOM 821 N N . THR A 1 102 ? -0.147 -4.755 8.740 1.00 98.19 102 THR A N 1
ATOM 822 C CA . THR A 1 102 ? 0.847 -5.725 8.255 1.00 98.19 102 THR A CA 1
ATOM 823 C C . THR A 1 102 ? 0.795 -5.844 6.732 1.00 98.19 102 THR A C 1
ATOM 825 O O . THR A 1 102 ? 1.838 -5.787 6.079 1.00 98.19 102 THR A O 1
ATOM 828 N N . ARG A 1 103 ? -0.407 -5.927 6.147 1.00 97.75 103 ARG A N 1
ATOM 829 C CA . ARG A 1 103 ? -0.579 -5.968 4.690 1.00 97.75 103 ARG A CA 1
ATOM 830 C C . ARG A 1 103 ? -0.057 -4.703 4.011 1.00 97.75 103 ARG A C 1
ATOM 832 O O . ARG A 1 103 ? 0.647 -4.808 3.012 1.00 97.75 103 ARG A O 1
ATOM 839 N N . LEU A 1 104 ? -0.332 -3.525 4.569 1.00 98.00 104 LEU A N 1
ATOM 840 C CA . LEU A 1 104 ? 0.150 -2.252 4.032 1.00 98.00 104 LEU A CA 1
ATOM 841 C C . LEU A 1 104 ? 1.685 -2.179 4.016 1.00 98.00 104 LEU A C 1
ATOM 843 O O . LEU A 1 104 ? 2.268 -1.697 3.048 1.00 98.00 104 LEU A O 1
ATOM 847 N N . LYS A 1 105 ? 2.355 -2.701 5.053 1.00 97.75 105 LYS A N 1
ATOM 848 C CA . LYS A 1 105 ? 3.823 -2.810 5.067 1.00 97.75 105 LYS A CA 1
ATOM 849 C C . LYS A 1 105 ? 4.345 -3.712 3.952 1.00 97.75 105 LYS A C 1
ATOM 851 O O . LYS A 1 105 ? 5.298 -3.331 3.282 1.00 97.75 105 LYS A O 1
ATOM 856 N N . ALA A 1 106 ? 3.721 -4.872 3.748 1.00 97.06 106 ALA A N 1
ATOM 857 C CA . ALA A 1 106 ? 4.097 -5.781 2.668 1.00 97.06 106 ALA A CA 1
ATOM 858 C C . ALA A 1 106 ? 3.911 -5.120 1.293 1.00 97.06 106 ALA A C 1
ATOM 860 O O . ALA A 1 106 ? 4.832 -5.125 0.482 1.00 97.06 106 ALA A O 1
ATOM 861 N N . LEU A 1 107 ? 2.774 -4.452 1.071 1.00 97.19 107 LEU A N 1
ATOM 862 C CA . LEU A 1 107 ? 2.506 -3.716 -0.166 1.00 97.19 107 LEU A CA 1
ATOM 863 C C . LEU A 1 107 ? 3.524 -2.617 -0.446 1.00 97.19 107 LEU A C 1
ATOM 865 O O . LEU A 1 107 ? 3.904 -2.430 -1.597 1.00 97.19 107 LEU A O 1
ATOM 869 N N . LYS A 1 108 ? 3.985 -1.900 0.583 1.00 96.56 108 LYS A N 1
ATOM 870 C CA . LYS A 1 108 ? 5.030 -0.886 0.411 1.00 96.56 108 LYS A CA 1
ATOM 871 C C . LYS A 1 108 ? 6.305 -1.498 -0.184 1.00 96.56 108 LYS A C 1
ATOM 873 O O . LYS A 1 108 ? 6.845 -0.951 -1.138 1.00 96.56 108 LYS A O 1
ATOM 878 N N . VAL A 1 109 ? 6.730 -2.652 0.330 1.00 97.69 109 VAL A N 1
ATOM 879 C CA . VAL A 1 109 ? 7.901 -3.380 -0.186 1.00 97.69 109 VAL A CA 1
ATOM 880 C C . VAL A 1 109 ? 7.647 -3.906 -1.602 1.00 97.69 109 VAL A C 1
ATOM 882 O O . VAL A 1 109 ? 8.516 -3.790 -2.461 1.00 97.69 109 VAL A O 1
ATOM 885 N N . GLU A 1 110 ? 6.454 -4.443 -1.879 1.00 95.62 110 GLU A N 1
ATOM 886 C CA . GLU A 1 110 ? 6.075 -4.893 -3.229 1.00 95.62 110 GLU A CA 1
ATOM 887 C C . GLU A 1 110 ? 6.137 -3.741 -4.252 1.00 95.62 110 GLU A C 1
ATOM 889 O O . GLU A 1 110 ? 6.657 -3.918 -5.353 1.00 95.62 110 GLU A O 1
ATOM 894 N N . ILE A 1 111 ? 5.656 -2.549 -3.883 1.00 96.69 111 ILE A N 1
ATOM 895 C CA . ILE A 1 111 ? 5.701 -1.341 -4.722 1.00 96.69 111 ILE A CA 1
ATOM 896 C C . ILE A 1 111 ? 7.147 -0.919 -5.001 1.00 96.69 111 ILE A C 1
ATOM 898 O O . ILE A 1 111 ? 7.495 -0.685 -6.157 1.00 96.69 111 ILE A O 1
ATOM 902 N N . GLU A 1 112 ? 7.992 -0.851 -3.970 1.00 96.88 112 GLU A N 1
ATOM 903 C CA . GLU A 1 112 ? 9.414 -0.509 -4.115 1.00 96.88 112 GLU A CA 1
ATOM 904 C C . GLU A 1 112 ? 10.134 -1.510 -5.035 1.00 96.88 112 GLU A C 1
ATOM 906 O O . GLU A 1 112 ? 10.906 -1.124 -5.916 1.00 96.88 112 GLU A O 1
ATOM 911 N N . HIS A 1 113 ? 9.830 -2.803 -4.892 1.00 95.56 113 HIS A N 1
ATOM 912 C CA . HIS A 1 113 ? 10.385 -3.847 -5.746 1.00 95.56 113 HIS A CA 1
ATOM 913 C C . HIS A 1 113 ? 9.963 -3.689 -7.21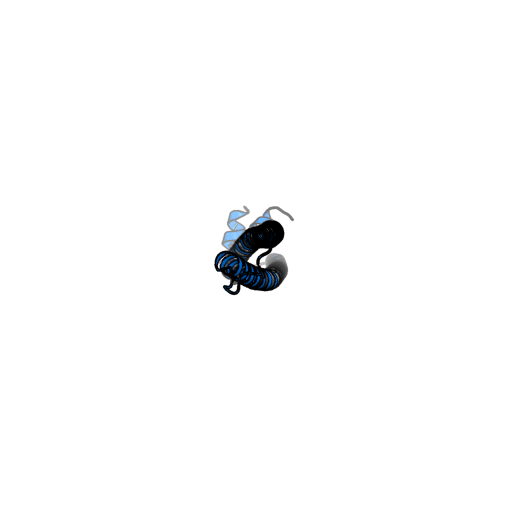5 1.00 95.56 113 HIS A C 1
ATOM 915 O O . HIS A 1 113 ? 10.807 -3.751 -8.111 1.00 95.56 113 HIS A O 1
ATOM 921 N N . LEU A 1 114 ? 8.676 -3.435 -7.472 1.00 93.75 114 LEU A N 1
ATOM 922 C CA . LEU A 1 114 ? 8.155 -3.206 -8.822 1.00 93.75 114 LEU A CA 1
ATOM 923 C C . LEU A 1 114 ? 8.765 -1.957 -9.468 1.00 93.75 114 LEU A C 1
ATOM 925 O O . LEU A 1 114 ? 9.126 -1.994 -10.643 1.00 93.75 114 LEU A O 1
ATOM 929 N N . GLN A 1 115 ? 8.937 -0.872 -8.710 1.00 94.25 115 GLN A N 1
ATOM 930 C CA . GLN A 1 115 ? 9.608 0.337 -9.198 1.00 94.25 115 GLN A CA 1
ATOM 931 C C . GLN A 1 115 ? 11.050 0.044 -9.621 1.00 94.25 115 GLN A C 1
ATOM 933 O O . GLN A 1 115 ? 11.450 0.409 -10.727 1.00 94.25 115 GLN A O 1
ATOM 938 N N . LEU A 1 116 ? 11.802 -0.698 -8.801 1.00 94.81 116 LEU A N 1
ATOM 939 C CA . LEU A 1 116 ? 13.169 -1.095 -9.133 1.00 94.81 116 LEU A CA 1
ATOM 940 C C . LEU A 1 116 ? 13.234 -1.954 -10.404 1.00 94.81 116 LEU A C 1
ATOM 942 O O . LEU A 1 116 ? 14.123 -1.761 -11.236 1.00 94.81 116 LEU A O 1
ATOM 946 N N . LEU A 1 117 ? 12.304 -2.901 -10.567 1.00 90.56 117 LEU A N 1
ATOM 947 C CA . LEU A 1 117 ? 12.211 -3.718 -11.780 1.00 90.56 117 LEU A CA 1
ATOM 948 C C . LEU A 1 117 ? 11.937 -2.856 -13.015 1.00 90.56 117 LEU A C 1
ATOM 950 O O . LEU A 1 117 ? 12.594 -3.036 -14.041 1.00 90.56 117 LEU A O 1
ATOM 954 N N . MET A 1 118 ? 11.021 -1.892 -12.909 1.00 90.31 118 MET A N 1
ATOM 955 C CA . MET A 1 118 ? 10.720 -0.967 -14.000 1.00 90.31 118 MET A CA 1
ATOM 956 C C . MET A 1 118 ? 11.925 -0.105 -14.371 1.00 90.31 118 MET A C 1
ATOM 958 O O . MET A 1 118 ? 12.220 0.054 -15.553 1.00 90.31 118 MET A O 1
ATOM 962 N N . ASP A 1 119 ? 12.644 0.436 -13.392 1.00 92.38 119 ASP A N 1
ATOM 963 C CA . ASP A 1 119 ? 13.809 1.277 -13.665 1.00 92.38 119 ASP A CA 1
ATOM 964 C C . ASP A 1 119 ? 14.962 0.468 -14.263 1.00 92.38 119 ASP A C 1
ATOM 966 O O . ASP A 1 119 ? 15.603 0.915 -15.217 1.00 92.38 119 ASP A O 1
ATOM 970 N N . ARG A 1 120 ? 15.161 -0.773 -13.804 1.00 91.94 120 ARG A N 1
ATOM 971 C CA . ARG A 1 120 ? 16.109 -1.701 -14.430 1.00 91.94 120 ARG A CA 1
ATOM 972 C C . ARG A 1 120 ? 15.733 -1.996 -15.882 1.00 91.94 120 ARG A C 1
ATOM 974 O O . ARG A 1 120 ? 16.614 -1.971 -16.738 1.00 91.94 120 ARG A O 1
ATOM 981 N N . ALA A 1 121 ? 14.455 -2.248 -16.162 1.00 89.88 121 ALA A N 1
ATOM 982 C CA . ALA A 1 121 ? 13.976 -2.514 -17.515 1.00 89.88 121 ALA A CA 1
ATOM 983 C C . ALA A 1 121 ? 14.165 -1.299 -18.439 1.00 89.88 121 ALA A C 1
ATOM 985 O O . ALA A 1 121 ? 14.658 -1.456 -19.553 1.00 89.88 121 ALA A O 1
ATOM 986 N N . LYS A 1 122 ? 13.878 -0.079 -17.959 1.00 89.69 122 LYS A N 1
ATOM 987 C CA . LYS A 1 122 ? 14.141 1.164 -18.708 1.00 89.69 122 LYS A CA 1
ATOM 988 C C . LYS A 1 122 ? 15.624 1.329 -19.043 1.00 89.69 122 LYS A C 1
ATOM 990 O O . LYS A 1 122 ? 15.959 1.640 -20.181 1.00 89.69 122 LYS A O 1
ATOM 995 N N . VAL A 1 123 ? 16.513 1.116 -18.068 1.00 92.06 123 VAL A N 1
ATOM 996 C CA . VAL A 1 123 ? 17.966 1.233 -18.282 1.00 92.06 123 VAL A CA 1
ATOM 997 C C . VAL A 1 123 ? 18.463 0.178 -19.267 1.00 92.06 123 VAL A C 1
ATOM 999 O O . VAL A 1 123 ? 19.290 0.491 -20.121 1.00 92.06 123 VAL A O 1
ATOM 1002 N N . LYS A 1 124 ? 17.967 -1.060 -19.163 1.00 91.12 124 LYS A N 1
ATOM 1003 C CA . LYS A 1 124 ? 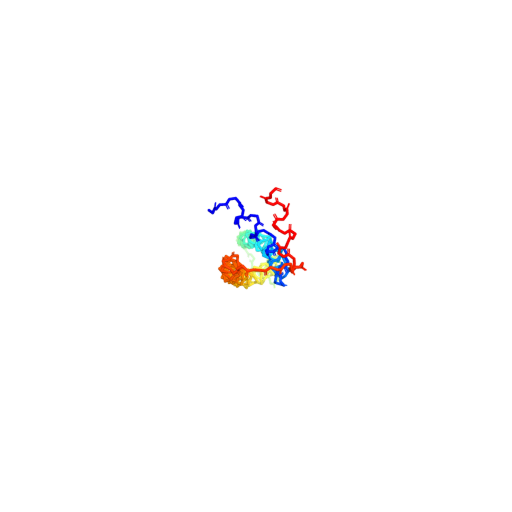18.302 -2.142 -20.094 1.00 91.12 124 LYS A CA 1
ATOM 1004 C C . LYS A 1 124 ? 17.893 -1.772 -21.524 1.00 91.12 124 LYS A C 1
ATOM 1006 O O . LYS A 1 124 ? 18.758 -1.731 -22.393 1.00 91.12 124 LYS A O 1
ATOM 1011 N N . LEU A 1 125 ? 16.635 -1.371 -21.713 1.00 90.06 125 LEU A N 1
ATOM 1012 C CA . LEU A 1 125 ? 16.097 -0.952 -23.007 1.00 90.06 125 LEU A CA 1
ATOM 1013 C C . LEU A 1 125 ? 16.905 0.202 -23.622 1.00 90.06 125 LEU A C 1
ATOM 1015 O O . LEU A 1 125 ? 17.218 0.180 -24.808 1.00 90.06 125 LEU A O 1
ATOM 1019 N N . GLN A 1 126 ? 17.274 1.202 -22.814 1.00 89.88 126 GLN A N 1
ATOM 1020 C CA . GLN A 1 126 ? 18.073 2.338 -23.276 1.00 89.88 126 GLN A CA 1
ATOM 1021 C C . GLN A 1 126 ? 19.464 1.902 -23.755 1.00 89.88 126 GLN A C 1
ATOM 1023 O O . GLN A 1 126 ? 19.924 2.354 -24.802 1.00 89.88 126 GLN A O 1
ATOM 1028 N N . LYS A 1 127 ? 20.129 1.008 -23.014 1.00 92.69 127 LYS A N 1
ATOM 1029 C CA . LYS A 1 127 ? 21.448 0.480 -23.392 1.00 92.69 127 LYS A CA 1
ATOM 1030 C C . LYS A 1 127 ? 21.385 -0.355 -24.666 1.00 92.69 127 LYS A C 1
ATOM 1032 O O . LYS A 1 127 ? 22.249 -0.221 -25.527 1.00 92.69 127 LYS A O 1
ATOM 1037 N N . GLU A 1 128 ? 20.372 -1.206 -24.789 1.00 91.06 128 GLU A N 1
ATOM 1038 C CA . GLU A 1 128 ? 20.170 -2.040 -25.977 1.00 91.06 128 GLU A CA 1
ATOM 1039 C C . GLU A 1 128 ? 19.858 -1.180 -27.202 1.00 91.06 128 GLU A C 1
ATOM 1041 O O . GLU A 1 128 ? 20.424 -1.411 -28.270 1.00 91.06 128 GLU A O 1
ATOM 1046 N N . PHE A 1 129 ? 19.061 -0.123 -27.031 1.00 90.19 129 PHE A N 1
ATOM 1047 C CA . PHE A 1 129 ? 18.831 0.858 -28.082 1.00 90.19 129 PHE A CA 1
ATOM 1048 C C . PHE A 1 129 ? 20.114 1.583 -28.495 1.00 90.19 129 PHE A C 1
ATOM 1050 O O . PHE A 1 129 ? 20.365 1.743 -29.684 1.00 90.19 129 PHE A O 1
ATOM 1057 N N . GLU A 1 130 ? 20.942 2.029 -27.548 1.00 91.25 130 GLU A N 1
ATOM 1058 C CA . GLU A 1 130 ? 22.206 2.705 -27.864 1.00 91.25 130 GLU A CA 1
ATOM 1059 C C . GLU A 1 130 ? 23.175 1.796 -28.623 1.00 91.25 130 GLU A C 1
ATOM 1061 O O . GLU A 1 130 ? 23.787 2.239 -29.596 1.00 91.25 130 GLU A O 1
ATOM 1066 N N . ALA A 1 131 ? 23.274 0.528 -28.219 1.00 90.12 131 ALA A N 1
ATOM 1067 C CA . ALA A 1 131 ? 24.081 -0.470 -28.910 1.00 90.12 131 ALA A CA 1
ATOM 1068 C C . ALA A 1 131 ? 23.566 -0.728 -30.334 1.00 90.12 131 ALA A C 1
ATOM 1070 O O . ALA A 1 131 ? 24.348 -0.713 -31.286 1.00 90.12 131 ALA A O 1
ATOM 1071 N N . TRP A 1 132 ? 22.250 -0.906 -30.487 1.00 89.00 132 TRP A N 1
ATOM 1072 C CA . TRP A 1 132 ? 21.608 -1.078 -31.787 1.00 89.00 132 TRP A CA 1
ATOM 1073 C C . TRP A 1 132 ? 21.810 0.150 -32.687 1.00 89.00 132 TRP A C 1
ATOM 1075 O O . TRP A 1 132 ? 22.265 0.019 -33.821 1.00 89.00 132 TRP A O 1
ATOM 1085 N N . TRP A 1 133 ? 21.576 1.354 -32.163 1.00 87.50 133 TRP A N 1
A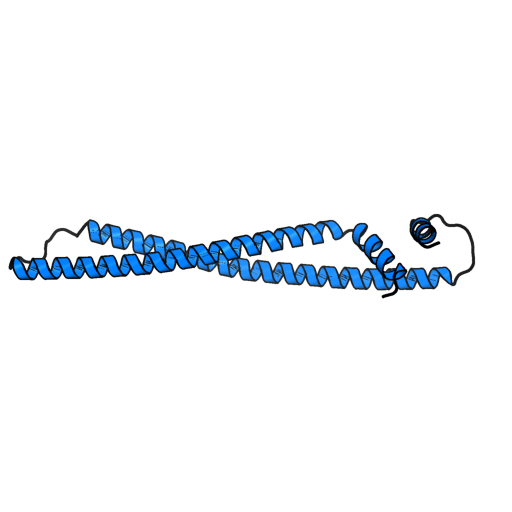TOM 1086 C CA . TRP A 1 133 ? 21.719 2.613 -32.896 1.00 87.50 133 TRP A CA 1
ATOM 1087 C C . TRP A 1 133 ? 23.161 2.869 -33.354 1.00 87.50 133 TRP A C 1
ATOM 1089 O O . TRP A 1 133 ? 23.388 3.341 -34.468 1.00 87.50 133 TRP A O 1
ATOM 1099 N N . ALA A 1 134 ? 24.153 2.549 -32.518 1.00 87.62 134 ALA A N 1
ATOM 1100 C CA . ALA A 1 134 ? 25.564 2.661 -32.885 1.00 87.62 134 ALA A CA 1
ATOM 1101 C C . ALA A 1 134 ? 25.959 1.662 -33.989 1.00 87.62 134 ALA A C 1
ATOM 1103 O O . ALA A 1 134 ? 26.704 2.019 -34.908 1.00 87.62 134 ALA A O 1
ATOM 1104 N N . ALA A 1 135 ? 25.445 0.428 -33.926 1.00 85.69 135 ALA A N 1
ATOM 1105 C CA . ALA A 1 135 ? 25.653 -0.578 -34.965 1.00 85.69 135 ALA A CA 1
ATOM 1106 C C . ALA A 1 135 ? 25.012 -0.159 -36.297 1.00 85.69 135 ALA A C 1
ATOM 1108 O O . ALA A 1 135 ? 25.655 -0.265 -37.343 1.00 85.69 135 ALA A O 1
ATOM 1109 N N . GLU A 1 136 ? 23.796 0.390 -36.255 1.00 77.75 136 GLU A N 1
ATOM 1110 C CA . GLU A 1 136 ? 23.085 0.894 -37.432 1.00 77.75 136 GLU A CA 1
ATOM 1111 C C . GLU A 1 136 ? 23.847 2.057 -38.087 1.00 77.75 136 GLU A C 1
ATOM 1113 O O . GLU A 1 136 ? 24.138 2.017 -39.283 1.00 77.75 136 GLU A O 1
ATOM 1118 N N . ALA A 1 137 ? 24.291 3.043 -37.297 1.00 77.62 137 ALA A N 1
ATOM 1119 C CA . ALA A 1 137 ? 25.100 4.161 -37.786 1.00 77.62 137 ALA A CA 1
ATOM 1120 C C . ALA A 1 137 ? 26.428 3.706 -38.423 1.00 77.62 137 ALA A C 1
ATOM 1122 O O . ALA A 1 137 ? 26.867 4.275 -39.423 1.00 77.62 137 ALA A O 1
ATOM 1123 N N . SER A 1 138 ? 27.049 2.657 -37.876 1.00 77.31 138 SER A N 1
ATOM 1124 C CA . SER A 1 138 ? 28.280 2.067 -38.423 1.00 77.31 138 SER A CA 1
ATOM 1125 C C . SER A 1 138 ? 28.021 1.251 -39.697 1.00 77.31 138 SER A C 1
ATOM 1127 O O . SER A 1 138 ? 28.883 1.161 -40.571 1.00 77.31 138 SER A O 1
ATOM 1129 N N . SER A 1 139 ? 26.833 0.655 -39.832 1.00 69.25 139 SER A N 1
ATOM 1130 C CA . SER A 1 139 ? 26.437 -0.111 -41.019 1.00 69.25 139 SER A CA 1
ATOM 1131 C C . SER A 1 139 ? 26.237 0.781 -42.249 1.00 69.25 139 SER A C 1
ATOM 1133 O O . SER A 1 139 ? 26.657 0.406 -43.340 1.00 69.25 139 SER A O 1
ATOM 1135 N N . LEU A 1 140 ? 25.724 2.000 -42.052 1.00 61.34 140 LEU A N 1
ATOM 1136 C CA . LEU A 1 140 ? 25.523 3.010 -43.098 1.00 61.34 140 LEU A CA 1
ATOM 1137 C C . LEU A 1 140 ? 26.838 3.559 -43.682 1.00 61.34 140 LEU A C 1
ATOM 1139 O O . LEU A 1 140 ? 26.836 4.130 -44.768 1.00 61.34 140 LEU A O 1
ATOM 1143 N N . GLN A 1 141 ? 27.968 3.377 -42.990 1.00 55.62 141 GLN A N 1
ATOM 1144 C CA . GLN A 1 141 ? 29.297 3.772 -43.474 1.00 55.62 141 GLN A CA 1
ATOM 1145 C C . GLN A 1 141 ? 29.974 2.694 -44.338 1.00 55.62 141 GLN A C 1
ATOM 1147 O O . GLN A 1 141 ? 31.035 2.950 -44.908 1.00 55.62 141 GLN A O 1
ATOM 1152 N N . ARG A 1 142 ? 29.377 1.498 -44.473 1.00 45.62 142 ARG A N 1
ATOM 1153 C CA . ARG A 1 142 ? 29.850 0.465 -45.405 1.00 45.62 142 ARG A CA 1
ATOM 1154 C C . ARG A 1 142 ? 29.089 0.569 -46.732 1.00 45.62 142 ARG A C 1
ATOM 1156 O O . ARG A 1 142 ? 27.884 0.326 -46.755 1.00 45.62 142 ARG A O 1
ATOM 1163 N N . PRO A 1 143 ? 29.753 0.887 -47.856 1.00 50.88 143 PRO A N 1
ATOM 1164 C CA . PRO A 1 143 ? 29.097 0.836 -49.149 1.00 50.88 143 PRO A CA 1
ATOM 1165 C C . PRO A 1 143 ? 28.925 -0.634 -49.538 1.00 50.88 143 PRO A C 1
ATOM 1167 O O . PRO A 1 143 ? 29.928 -1.313 -49.710 1.00 50.88 143 PRO A O 1
ATOM 1170 N N . THR A 1 144 ? 27.680 -1.116 -49.644 1.00 48.03 144 THR A N 1
ATOM 1171 C CA . THR A 1 144 ? 27.155 -1.880 -50.801 1.00 48.03 144 THR A CA 1
ATOM 1172 C C . THR A 1 144 ? 25.885 -2.670 -50.469 1.00 48.03 144 THR A C 1
ATOM 1174 O O . THR A 1 144 ? 25.853 -3.402 -49.487 1.00 48.03 144 THR A O 1
ATOM 1177 N N . GLY A 1 145 ? 24.928 -2.626 -51.405 1.00 50.03 145 GLY A N 1
ATOM 1178 C CA . GLY A 1 145 ? 24.177 -3.807 -51.851 1.00 50.03 145 GLY A CA 1
ATOM 1179 C C . GLY A 1 145 ? 22.979 -4.238 -51.005 1.00 50.03 145 GLY A C 1
ATOM 1180 O O . GLY A 1 145 ? 23.137 -4.947 -50.023 1.00 50.03 145 GLY A O 1
ATOM 1181 N N . GLN A 1 146 ? 21.785 -3.839 -51.460 1.00 47.84 146 GLN A N 1
ATOM 1182 C CA . GLN A 1 146 ? 20.457 -4.425 -51.206 1.00 47.84 146 GLN A CA 1
ATOM 1183 C C . GLN A 1 146 ? 20.388 -5.545 -50.146 1.00 47.84 146 GLN A C 1
ATOM 1185 O O . GLN A 1 146 ? 20.619 -6.714 -50.443 1.00 47.84 146 GLN A O 1
ATOM 1190 N N . HIS A 1 147 ? 19.933 -5.205 -48.939 1.00 44.31 147 HIS A N 1
ATOM 1191 C CA . HIS A 1 147 ? 19.383 -6.188 -48.009 1.00 44.31 147 HIS A CA 1
ATOM 1192 C C . HIS A 1 147 ? 18.101 -5.625 -47.389 1.00 44.31 147 HIS A C 1
ATOM 1194 O O . HIS A 1 147 ? 18.127 -4.644 -46.647 1.00 44.31 147 HIS A O 1
ATOM 1200 N N . HIS A 1 148 ? 16.967 -6.238 -47.733 1.00 48.44 148 HIS A N 1
ATOM 1201 C CA . HIS A 1 148 ? 15.650 -5.926 -47.181 1.00 48.44 148 HIS A CA 1
ATOM 1202 C C . HIS A 1 148 ? 15.556 -6.532 -45.775 1.00 48.44 148 HIS A C 1
ATOM 1204 O O . HIS A 1 148 ? 14.985 -7.598 -45.570 1.00 48.44 148 HIS A O 1
ATOM 1210 N N . SER A 1 149 ? 16.205 -5.885 -44.813 1.00 49.47 149 SER A N 1
ATOM 1211 C CA . SER A 1 149 ? 15.954 -6.097 -43.389 1.00 49.47 149 SER A CA 1
ATOM 1212 C C . SER A 1 149 ? 14.899 -5.086 -42.928 1.00 49.47 149 SER A C 1
ATOM 1214 O O . SER A 1 149 ? 14.635 -4.102 -43.618 1.00 49.47 149 SER A O 1
ATOM 1216 N N . ILE A 1 150 ? 14.287 -5.312 -41.765 1.00 54.12 150 ILE A N 1
ATOM 1217 C CA . ILE A 1 150 ? 13.310 -4.413 -41.116 1.00 54.12 150 ILE A CA 1
ATOM 1218 C C . ILE A 1 150 ? 13.832 -2.953 -41.053 1.00 54.12 150 ILE A C 1
ATOM 1220 O O . ILE A 1 150 ? 13.052 -2.003 -41.050 1.00 54.12 150 ILE A O 1
ATOM 1224 N N . THR A 1 151 ? 15.153 -2.768 -41.138 1.00 51.56 151 THR A N 1
ATOM 1225 C CA . THR A 1 151 ? 15.872 -1.497 -41.324 1.00 51.56 151 THR A CA 1
ATOM 1226 C C . THR A 1 151 ? 15.492 -0.696 -42.583 1.00 51.56 151 THR A C 1
ATOM 1228 O O . THR A 1 151 ? 15.485 0.531 -42.525 1.00 51.56 151 THR A O 1
ATOM 1231 N N . TRP A 1 152 ? 15.082 -1.324 -43.694 1.00 52.12 152 TRP A N 1
ATOM 1232 C CA . TRP A 1 152 ? 14.599 -0.612 -44.895 1.00 52.12 152 TRP A CA 1
ATOM 1233 C C . TRP A 1 152 ? 13.234 0.057 -44.676 1.00 52.12 152 TRP A C 1
ATOM 1235 O O . TRP A 1 152 ? 12.969 1.123 -45.228 1.00 52.12 152 TRP A O 1
ATOM 1245 N N . ILE A 1 153 ? 12.380 -0.537 -43.836 1.00 52.81 153 ILE A N 1
ATOM 1246 C CA . ILE A 1 153 ? 11.048 0.002 -43.520 1.00 52.81 153 ILE A CA 1
ATOM 1247 C C . ILE A 1 153 ? 11.187 1.281 -42.687 1.00 52.81 153 ILE A C 1
ATOM 1249 O O . ILE A 1 153 ? 10.506 2.267 -42.957 1.00 52.81 153 ILE A O 1
ATOM 1253 N N . CYS A 1 154 ? 12.123 1.307 -41.733 1.00 54.47 154 CYS A N 1
ATOM 1254 C CA . CYS A 1 154 ? 12.427 2.517 -40.968 1.00 54.47 154 CYS A CA 1
ATOM 1255 C C . CYS A 1 154 ? 13.084 3.609 -41.834 1.00 54.47 154 CYS A C 1
ATOM 1257 O O . CYS A 1 154 ? 12.806 4.786 -41.630 1.00 54.47 154 CYS A O 1
ATOM 1259 N N . PHE A 1 155 ? 13.908 3.240 -42.824 1.00 48.75 155 PHE A N 1
ATOM 1260 C CA . PHE A 1 155 ? 14.547 4.194 -43.742 1.00 48.75 155 PHE A CA 1
ATOM 1261 C C . PHE A 1 155 ? 13.562 4.816 -44.749 1.00 48.75 155 PHE A C 1
ATOM 1263 O O . PHE A 1 155 ? 13.676 5.995 -45.069 1.00 48.75 155 PHE A O 1
ATOM 1270 N N . SER A 1 156 ? 12.559 4.060 -45.212 1.00 47.16 156 SER A N 1
ATOM 1271 C CA . SER A 1 156 ? 11.515 4.563 -46.121 1.00 47.16 156 SER A CA 1
ATOM 1272 C C . SER A 1 156 ? 10.496 5.493 -45.452 1.00 47.16 156 SER A C 1
ATOM 1274 O O . SER A 1 156 ? 9.762 6.168 -46.161 1.00 47.16 156 SER A O 1
ATOM 1276 N N . LEU A 1 157 ? 10.404 5.507 -44.120 1.00 48.09 157 LEU A N 1
ATOM 1277 C CA . LEU A 1 157 ? 9.519 6.415 -43.377 1.00 48.09 157 LEU A CA 1
ATOM 1278 C C . LEU A 1 157 ? 10.186 7.761 -43.046 1.00 48.09 157 LEU A C 1
ATOM 1280 O O . LEU A 1 157 ? 9.507 8.675 -42.589 1.00 48.09 157 LEU A O 1
ATOM 1284 N N . LEU A 1 158 ? 11.500 7.876 -43.269 1.00 46.56 158 LEU A N 1
ATOM 1285 C CA . LEU A 1 158 ? 12.319 9.053 -42.959 1.00 46.56 158 LEU A CA 1
ATOM 1286 C C . LEU A 1 158 ? 12.750 9.863 -44.200 1.00 46.56 158 LEU A C 1
ATOM 1288 O O . LEU A 1 158 ? 13.455 10.859 -44.040 1.00 46.56 158 LEU A O 1
ATOM 1292 N N . ASN A 1 159 ? 12.337 9.452 -45.405 1.00 39.84 159 ASN A N 1
ATOM 1293 C CA . ASN A 1 159 ? 12.517 10.174 -46.673 1.00 39.84 159 ASN A CA 1
ATOM 1294 C C . ASN A 1 159 ? 11.171 10.425 -47.351 1.00 39.84 159 ASN A C 1
ATOM 1296 O O . ASN A 1 159 ? 10.337 9.493 -47.339 1.00 39.84 159 ASN A O 1
#

Foldseek 3Di:
DDPLLVVLLVVLLVPDPCNVVLVVLVVVLVVLVVLLVVLVVLLVVLVVLLVVLVVVLVVVVVVQVVVCVVVVDPRDPDPDPVSVVSVVVNVVSVVVNVVSVVVSVVSVVVNVVSVVVNVVVVVVSVVVSVVVVVVVVVVVPDDDDDDPDVVVVSVVVVD

pLDDT: mean 83.93, std 16.51, range [39.84, 98.44]